Protein AF-L5NWJ9-F1 (afdb_monomer)

Sequence (120 aa):
MADSTSGVAEAKSDTLREQHLQLLLEIEPAKRCSCPLAGPDSAVEDVHTQLDGDVCHAEVTVGDGDASKVVHATTSVSDDCLCRAFAEFECVPRIRRADGECIVVETYLSDRAVITDLVE

Solvent-accessible surface area (backbone atoms only — not comparable to full-atom values): 7392 Å² total; per-residue (Å²): 142,81,83,84,81,75,80,77,76,75,76,79,74,78,76,78,72,89,77,82,46,75,47,81,43,79,40,69,60,61,98,80,49,86,52,69,59,45,58,40,98,50,52,34,59,34,36,51,70,46,76,59,88,59,34,36,40,33,46,35,32,26,57,60,88,95,46,76,46,80,44,81,48,75,47,73,59,54,95,80,31,64,69,56,61,36,46,77,70,79,24,66,64,37,36,55,30,25,66,42,66,40,34,34,35,37,36,56,47,97,52,77,75,54,54,61,71,74,74,109

Foldseek 3Di:
DDDDDDDDPPPPPPPPDDDWDKDKDKDFQDPPDPDCLLAPPAKWQWKDWDDDPQKIWIFTWGDDDPDIDTDIDMDGHDPSDLQVLQVVQVKGWIFRIGHNGITITMIIHPDPVVVVVSVD

Structure (mmCIF, N/CA/C/O backbone):
data_AF-L5NWJ9-F1
#
_entry.id   AF-L5NWJ9-F1
#
loop_
_atom_site.group_PDB
_atom_site.id
_atom_site.type_symbol
_atom_site.label_atom_id
_atom_site.label_alt_id
_atom_site.label_comp_id
_atom_site.label_asym_id
_atom_site.label_entity_id
_atom_site.label_seq_id
_atom_site.pdbx_PDB_ins_code
_atom_site.Cartn_x
_atom_site.Cartn_y
_atom_site.Cartn_z
_atom_site.occupancy
_atom_site.B_iso_or_equiv
_atom_site.auth_seq_id
_atom_site.auth_comp_id
_atom_site.auth_asym_id
_atom_site.auth_atom_id
_atom_site.pdbx_PDB_model_num
ATOM 1 N N . MET A 1 1 ? -29.466 40.075 57.801 1.00 40.91 1 MET A N 1
ATOM 2 C CA . MET A 1 1 ? -29.572 40.067 56.329 1.00 40.91 1 MET A CA 1
ATOM 3 C C . MET A 1 1 ? -28.200 39.672 55.812 1.00 40.91 1 MET A C 1
ATOM 5 O O . MET A 1 1 ? -27.344 40.530 55.659 1.00 40.91 1 MET A O 1
ATOM 9 N N . ALA A 1 2 ? -27.942 38.372 55.730 1.00 43.12 2 ALA A N 1
ATOM 10 C CA . ALA A 1 2 ? -26.717 37.823 55.166 1.00 43.12 2 ALA A CA 1
ATOM 11 C C . ALA A 1 2 ? -27.168 37.054 53.932 1.00 43.12 2 ALA A C 1
ATOM 13 O O . ALA A 1 2 ? -27.905 36.085 54.086 1.00 43.12 2 ALA A O 1
ATOM 14 N N . ASP A 1 3 ? -26.805 37.536 52.748 1.00 39.16 3 ASP A N 1
ATOM 15 C CA . ASP A 1 3 ? -27.045 36.804 51.510 1.00 39.16 3 ASP A CA 1
ATOM 16 C C . ASP A 1 3 ? -25.701 36.299 50.999 1.00 39.16 3 ASP A C 1
ATOM 18 O O . ASP A 1 3 ? -24.864 37.036 50.472 1.00 39.16 3 ASP A O 1
ATOM 22 N N . SER A 1 4 ? -25.474 35.023 51.288 1.00 49.31 4 SER A N 1
ATOM 23 C CA . SER A 1 4 ? -24.373 34.222 50.788 1.00 49.31 4 SER A CA 1
ATOM 24 C C . SER A 1 4 ? -24.635 33.916 49.319 1.00 49.31 4 SER A C 1
ATOM 26 O O . SER A 1 4 ? -25.445 33.050 48.999 1.00 49.31 4 SER A O 1
ATOM 28 N N . THR A 1 5 ? -23.930 34.588 48.411 1.00 49.34 5 THR A N 1
ATOM 29 C CA . THR A 1 5 ? -23.886 34.153 47.014 1.00 49.34 5 THR A CA 1
ATOM 30 C C . THR A 1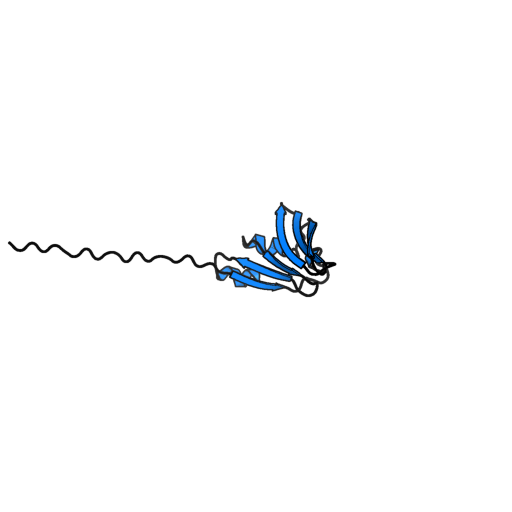 5 ? -22.786 33.110 46.862 1.00 49.34 5 THR A C 1
ATOM 32 O O . THR A 1 5 ? -21.587 33.371 46.937 1.00 49.34 5 THR A O 1
ATOM 35 N N . SER A 1 6 ? -23.275 31.878 46.769 1.00 46.59 6 SER A N 1
ATOM 36 C CA . SER A 1 6 ? -22.569 30.640 46.486 1.00 46.59 6 SER A CA 1
ATOM 37 C C . SER A 1 6 ? -21.654 30.788 45.268 1.00 46.59 6 SER A C 1
ATOM 39 O O . SER A 1 6 ? -22.088 31.217 44.198 1.00 46.59 6 SER A O 1
ATOM 41 N N . GLY A 1 7 ? -20.383 30.423 45.444 1.00 44.34 7 GLY A N 1
ATOM 42 C CA . GLY A 1 7 ? -19.454 30.231 44.342 1.00 44.34 7 GLY A CA 1
ATOM 43 C C . GLY A 1 7 ? -19.941 29.086 43.464 1.00 44.34 7 GLY A C 1
ATOM 44 O O . GLY A 1 7 ? -19.993 27.937 43.901 1.00 44.34 7 GLY A O 1
ATOM 45 N N . VAL A 1 8 ? -20.289 29.405 42.222 1.00 48.66 8 VAL A N 1
ATOM 46 C CA . VAL A 1 8 ? -20.461 28.397 41.182 1.00 48.66 8 VAL A CA 1
ATOM 47 C C . VAL A 1 8 ? -19.056 27.915 40.845 1.00 48.66 8 VAL A C 1
ATOM 49 O O . VAL A 1 8 ? -18.271 28.646 40.246 1.00 48.66 8 VAL A O 1
ATOM 52 N N . ALA A 1 9 ? -18.702 26.717 41.307 1.00 52.56 9 ALA A N 1
ATOM 53 C CA . ALA A 1 9 ? -17.504 26.045 40.840 1.00 52.56 9 ALA A CA 1
ATOM 54 C C . ALA A 1 9 ? -17.669 25.834 39.333 1.00 52.56 9 ALA A C 1
ATOM 56 O O . ALA A 1 9 ? -18.521 25.052 38.908 1.00 52.56 9 ALA A O 1
ATOM 57 N N . GLU A 1 10 ? -16.895 26.573 38.536 1.00 50.91 10 GLU A N 1
ATOM 58 C CA . GLU A 1 10 ? -16.728 26.294 37.117 1.00 50.91 10 GLU A CA 1
ATOM 59 C C . GLU A 1 10 ? -16.359 24.818 36.992 1.00 50.91 10 GLU A C 1
ATOM 61 O O . GLU A 1 10 ? -15.306 24.373 37.461 1.00 50.91 10 GLU A O 1
ATOM 66 N N . ALA A 1 11 ? -17.272 24.036 36.417 1.00 55.47 11 ALA A N 1
ATOM 67 C CA . ALA A 1 11 ? -16.967 22.687 36.000 1.00 55.47 11 ALA A CA 1
ATOM 68 C C . ALA A 1 11 ? -15.760 22.803 35.068 1.00 55.47 11 ALA A C 1
ATOM 70 O O . ALA A 1 11 ? -15.857 23.406 33.998 1.00 55.47 11 ALA A O 1
ATOM 71 N N . LYS A 1 12 ? -14.607 22.291 35.513 1.00 51.50 12 LYS A N 1
ATOM 72 C CA . LYS A 1 12 ? -13.432 22.124 34.663 1.00 51.50 12 LYS A CA 1
ATOM 73 C C . LYS A 1 12 ? -13.897 21.323 33.458 1.00 51.50 12 LYS A C 1
ATOM 75 O O . LYS A 1 12 ? -14.126 20.123 33.573 1.00 51.50 12 LYS A O 1
ATOM 80 N N . SER A 1 13 ? -14.090 22.015 32.342 1.00 59.12 13 SER A N 1
ATOM 81 C CA . SER A 1 13 ? -14.304 21.387 31.053 1.00 59.12 13 SER A CA 1
ATOM 82 C C . SER A 1 13 ? -13.038 20.590 30.784 1.00 59.12 13 SER A C 1
ATOM 84 O O . SER A 1 13 ? -11.975 21.166 30.533 1.00 59.12 13 SER A O 1
ATOM 86 N N . ASP A 1 14 ? -13.125 19.279 30.991 1.00 60.78 14 ASP A N 1
ATOM 87 C CA . ASP A 1 14 ? -12.074 18.352 30.624 1.00 60.78 14 ASP A CA 1
ATOM 88 C C . ASP A 1 14 ? -11.974 18.445 29.105 1.00 60.78 14 ASP A C 1
ATOM 90 O O . ASP A 1 14 ? -12.835 17.972 28.361 1.00 60.78 14 ASP A O 1
ATOM 94 N N . THR A 1 15 ? -10.997 19.216 28.640 1.00 63.03 15 THR A N 1
ATOM 95 C CA . THR A 1 15 ? -10.729 19.364 27.217 1.00 63.03 15 THR A CA 1
ATOM 96 C C . THR A 1 15 ? -10.112 18.049 26.787 1.00 63.03 15 THR A C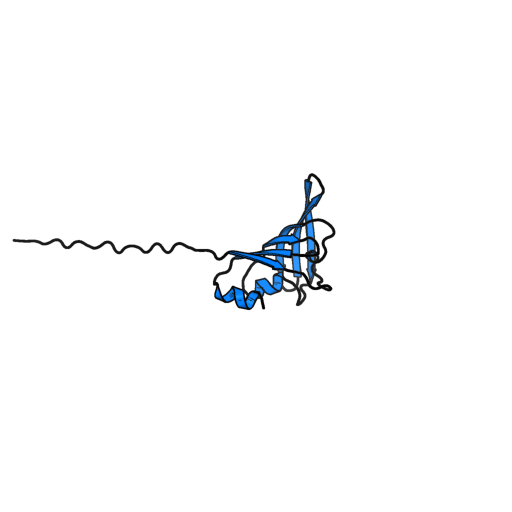 1
ATOM 98 O O . THR A 1 15 ? -8.898 17.876 26.868 1.00 63.03 15 THR A O 1
ATOM 101 N N . LEU A 1 16 ? -10.964 17.098 26.390 1.00 69.62 16 LEU A N 1
ATOM 102 C CA . LEU A 1 16 ? -10.545 15.874 25.722 1.00 69.62 16 LEU A CA 1
ATOM 103 C C . LEU A 1 16 ? -9.650 16.291 24.554 1.00 69.62 16 LEU A C 1
ATOM 105 O O . LEU A 1 16 ? -10.117 16.820 23.547 1.00 69.62 16 LEU A O 1
ATOM 109 N N . ARG A 1 17 ? -8.337 16.137 24.733 1.00 73.56 17 ARG A N 1
ATOM 110 C CA . ARG A 1 17 ? -7.381 16.312 23.648 1.00 73.56 17 ARG A CA 1
ATOM 111 C C . ARG A 1 17 ? -7.568 15.124 22.730 1.00 73.56 17 ARG A C 1
ATOM 113 O O . ARG A 1 17 ? -7.364 13.992 23.163 1.00 73.56 17 ARG A O 1
ATOM 120 N N . GLU A 1 18 ? -7.953 15.393 21.493 1.00 76.50 18 GLU A N 1
ATOM 121 C CA . GLU A 1 18 ? -7.944 14.388 20.441 1.00 76.50 18 GLU A CA 1
ATOM 122 C C . GLU A 1 18 ? -6.508 13.864 20.290 1.00 76.50 18 GLU A C 1
ATOM 124 O O . GLU A 1 18 ? -5.557 14.638 20.148 1.00 76.50 18 GLU A O 1
ATOM 129 N N . GLN A 1 19 ? -6.340 12.553 20.441 1.00 81.12 19 GLN A N 1
ATOM 130 C CA . GLN A 1 19 ? -5.060 11.865 20.307 1.00 81.12 19 GLN A CA 1
ATOM 131 C C . GLN A 1 19 ? -5.195 10.886 19.147 1.00 81.12 19 GLN A C 1
ATOM 133 O O . GLN A 1 19 ? -6.097 10.053 19.153 1.00 81.12 19 GLN A O 1
ATOM 138 N N . HIS A 1 20 ? -4.301 10.983 18.166 1.00 87.62 20 HIS A N 1
ATOM 139 C CA . HIS A 1 20 ? -4.250 10.046 17.048 1.00 87.62 20 HIS A CA 1
ATOM 140 C C . HIS A 1 20 ? -3.182 8.988 17.317 1.00 87.62 20 HIS A C 1
ATOM 142 O O . HIS A 1 20 ? -2.055 9.320 17.692 1.00 87.62 20 HIS A O 1
ATOM 148 N N . LEU A 1 21 ? -3.526 7.719 17.104 1.00 92.00 21 LEU A N 1
ATOM 149 C CA . LEU A 1 21 ? -2.566 6.623 17.147 1.00 92.00 21 LEU A CA 1
ATOM 150 C C . LEU A 1 21 ? -1.966 6.453 15.756 1.00 92.00 21 LEU A C 1
ATOM 152 O O . LEU A 1 21 ? -2.659 6.053 14.827 1.00 92.00 21 LEU A O 1
ATOM 156 N N . GLN A 1 22 ? -0.685 6.780 15.621 1.00 93.88 22 GLN A N 1
ATOM 157 C CA . GLN A 1 22 ? 0.075 6.569 14.395 1.00 93.88 22 GLN A CA 1
ATOM 158 C C . GLN A 1 22 ? 0.906 5.296 14.537 1.00 93.88 22 GLN A C 1
ATOM 160 O O . GLN A 1 22 ? 1.610 5.117 15.533 1.00 93.88 22 GLN A O 1
ATOM 165 N N . LEU A 1 23 ? 0.830 4.431 13.532 1.00 94.25 23 LEU A N 1
ATOM 166 C CA . LEU A 1 23 ? 1.610 3.208 13.445 1.00 94.25 23 LEU A CA 1
ATOM 167 C C . LEU A 1 23 ? 2.519 3.276 12.215 1.00 94.25 23 LEU A C 1
ATOM 169 O O . LEU A 1 23 ? 2.070 3.643 11.130 1.00 94.25 23 LEU A O 1
ATOM 173 N N . LEU A 1 24 ? 3.788 2.916 12.402 1.00 95.56 24 LEU A N 1
ATOM 174 C CA . LEU A 1 24 ? 4.773 2.755 11.338 1.00 95.56 24 LEU A CA 1
ATOM 175 C C . LEU A 1 24 ? 5.251 1.301 11.350 1.00 95.56 24 LEU A C 1
ATOM 177 O O . LEU A 1 24 ? 5.731 0.825 12.379 1.00 95.56 24 LEU A O 1
ATOM 181 N N . LEU A 1 25 ? 5.092 0.612 10.225 1.00 94.44 25 LEU A N 1
ATOM 182 C CA . LEU A 1 25 ? 5.410 -0.802 10.048 1.00 94.44 25 LEU A CA 1
ATOM 183 C C . LEU A 1 25 ? 6.431 -0.964 8.929 1.00 94.44 25 LEU A C 1
ATOM 185 O O . LEU A 1 25 ? 6.305 -0.342 7.875 1.00 94.44 25 LEU A O 1
ATOM 189 N N . GLU A 1 26 ? 7.400 -1.844 9.144 1.00 95.19 26 GLU A N 1
ATOM 190 C CA . GLU A 1 26 ? 8.251 -2.376 8.084 1.00 95.19 26 GLU A CA 1
ATOM 191 C C . GLU A 1 26 ? 7.772 -3.793 7.786 1.00 95.19 26 GLU A C 1
ATOM 193 O O . GLU A 1 26 ? 7.746 -4.644 8.675 1.00 95.19 26 GLU A O 1
ATOM 198 N N . ILE A 1 27 ? 7.328 -4.020 6.554 1.00 92.62 27 ILE A N 1
ATOM 199 C CA . ILE A 1 27 ? 6.704 -5.274 6.141 1.00 92.62 27 ILE A CA 1
ATOM 200 C C . ILE A 1 27 ? 7.552 -5.901 5.045 1.00 92.62 27 ILE A C 1
ATOM 202 O O . ILE A 1 27 ? 7.793 -5.280 4.010 1.00 92.62 27 ILE A O 1
ATOM 206 N N . GLU A 1 28 ? 7.972 -7.144 5.252 1.00 92.06 28 GLU A N 1
ATOM 207 C CA . GLU A 1 28 ? 8.598 -7.953 4.210 1.00 92.06 28 GLU A CA 1
ATOM 208 C C . GLU A 1 28 ? 7.496 -8.576 3.336 1.00 92.06 28 GLU A C 1
ATOM 210 O O . GLU A 1 28 ? 6.705 -9.390 3.827 1.00 92.06 28 GLU A O 1
ATOM 215 N N . PRO A 1 29 ? 7.386 -8.209 2.048 1.00 87.06 29 PRO A N 1
ATOM 216 C CA . PRO A 1 29 ? 6.373 -8.788 1.183 1.00 87.06 29 PRO A CA 1
ATOM 217 C C . PRO A 1 29 ? 6.661 -10.272 0.929 1.00 87.06 29 PRO A C 1
ATOM 219 O O . PRO A 1 29 ? 7.806 -10.703 0.764 1.00 87.06 29 PRO A O 1
ATOM 222 N N . ALA A 1 30 ? 5.603 -11.079 0.831 1.00 84.31 30 ALA A N 1
ATOM 223 C CA . ALA A 1 30 ? 5.745 -12.481 0.463 1.00 84.31 30 ALA A CA 1
ATOM 224 C C . ALA A 1 30 ? 6.449 -12.620 -0.901 1.00 84.31 30 ALA A C 1
ATOM 226 O O . ALA A 1 30 ? 6.151 -11.895 -1.850 1.00 84.31 30 ALA A O 1
ATOM 227 N N . LYS A 1 31 ? 7.323 -13.628 -1.047 1.00 79.12 31 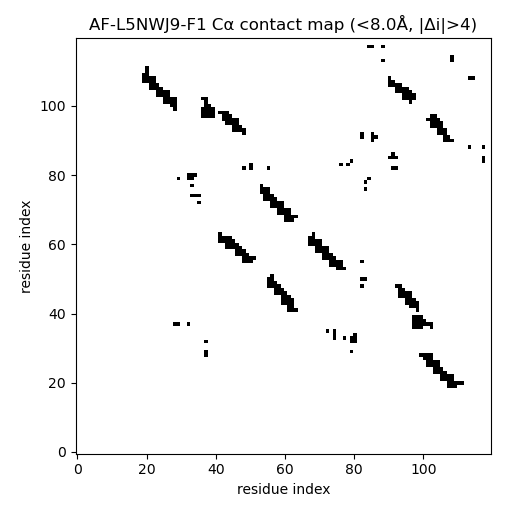LYS A N 1
ATOM 228 C CA . LYS A 1 31 ? 8.127 -13.857 -2.272 1.00 79.12 31 LYS A CA 1
ATOM 229 C C . LYS A 1 31 ? 7.315 -13.986 -3.569 1.00 79.12 31 LYS A C 1
ATOM 231 O O . LYS A 1 31 ? 7.886 -13.915 -4.651 1.00 79.12 31 LYS A O 1
ATOM 236 N N . ARG A 1 32 ? 6.014 -14.276 -3.472 1.00 80.12 32 ARG A N 1
ATOM 237 C CA . ARG A 1 32 ? 5.087 -14.405 -4.608 1.00 80.12 32 ARG A CA 1
ATOM 238 C C . ARG A 1 32 ? 3.916 -13.422 -4.515 1.00 80.12 32 ARG A C 1
ATOM 240 O O . ARG A 1 32 ? 2.834 -13.727 -5.002 1.00 80.12 32 ARG A O 1
ATOM 247 N N . CYS A 1 33 ? 4.125 -12.264 -3.895 1.00 83.38 33 CYS A N 1
ATOM 248 C CA . CYS A 1 33 ? 3.134 -11.198 -3.876 1.00 83.38 33 CYS A CA 1
ATOM 249 C C . CYS A 1 33 ? 2.972 -10.601 -5.285 1.00 83.38 33 CYS A C 1
ATOM 251 O O . CYS A 1 33 ? 3.954 -10.303 -5.962 1.00 83.38 33 CYS A O 1
ATOM 253 N N . SER A 1 34 ? 1.729 -10.410 -5.727 1.00 87.00 34 SER A N 1
ATOM 254 C CA . SER A 1 34 ? 1.394 -9.766 -7.006 1.00 87.00 34 SER A CA 1
ATOM 255 C C . SER A 1 34 ? 1.349 -8.236 -6.925 1.00 87.00 34 SER A C 1
ATOM 257 O O . SER A 1 34 ? 1.036 -7.573 -7.916 1.00 87.00 34 SER A O 1
ATOM 259 N N . CYS A 1 35 ? 1.624 -7.659 -5.752 1.00 89.69 35 CYS A N 1
ATOM 260 C CA . CYS A 1 35 ? 1.682 -6.215 -5.569 1.00 89.69 35 CYS A CA 1
ATOM 261 C C . CYS A 1 35 ? 2.906 -5.639 -6.306 1.00 89.69 35 CYS A C 1
ATOM 263 O O . CYS A 1 35 ? 4.025 -6.068 -6.022 1.00 89.69 35 CYS A O 1
ATOM 265 N N . PRO A 1 36 ? 2.746 -4.623 -7.176 1.00 89.25 36 PRO A N 1
ATOM 266 C CA . PRO A 1 36 ? 3.871 -3.969 -7.856 1.00 89.25 36 PRO A CA 1
ATOM 267 C C . PRO A 1 36 ? 4.925 -3.376 -6.907 1.00 89.25 36 PRO A C 1
ATOM 269 O O . PRO A 1 36 ? 6.076 -3.201 -7.288 1.00 89.25 36 PRO A O 1
ATOM 272 N N . LEU A 1 37 ? 4.544 -3.087 -5.660 1.00 90.00 37 LEU A N 1
ATOM 273 C CA . LEU A 1 37 ? 5.441 -2.547 -4.635 1.00 90.00 37 LEU A CA 1
ATOM 274 C C . LEU A 1 37 ? 6.278 -3.625 -3.936 1.00 90.00 37 LEU A C 1
ATOM 276 O O . LEU A 1 37 ? 7.202 -3.286 -3.207 1.00 90.00 37 LEU A O 1
ATOM 280 N N . ALA A 1 38 ? 5.987 -4.912 -4.151 1.00 89.56 38 ALA A N 1
ATOM 281 C CA . ALA A 1 38 ? 6.784 -6.009 -3.602 1.00 89.56 38 ALA A CA 1
ATOM 282 C C . ALA A 1 38 ? 8.131 -6.195 -4.322 1.00 89.56 38 ALA A C 1
ATOM 284 O O . ALA A 1 38 ? 9.005 -6.889 -3.818 1.00 89.56 38 ALA A O 1
ATOM 285 N N . GLY A 1 39 ? 8.302 -5.591 -5.497 1.00 87.44 39 GLY A N 1
ATOM 286 C CA . GLY A 1 39 ? 9.540 -5.631 -6.268 1.00 87.44 39 GLY A CA 1
ATOM 287 C C . GLY A 1 39 ? 9.562 -4.504 -7.294 1.00 87.44 39 GLY A C 1
ATOM 288 O O . GLY A 1 39 ? 9.423 -4.784 -8.483 1.00 87.44 39 GLY A O 1
ATOM 289 N N . PRO A 1 40 ? 9.651 -3.238 -6.852 1.00 86.81 40 PRO A N 1
ATOM 290 C CA . PRO A 1 40 ? 9.582 -2.104 -7.754 1.00 86.81 40 PRO A CA 1
ATOM 291 C C . PRO A 1 40 ? 10.870 -1.985 -8.584 1.00 86.81 40 PRO A C 1
ATOM 293 O O . PRO A 1 40 ? 11.972 -2.196 -8.082 1.00 86.81 40 PRO A O 1
ATOM 296 N N . ASP A 1 41 ? 10.741 -1.575 -9.847 1.00 84.56 41 ASP A N 1
ATOM 297 C CA . ASP A 1 41 ? 11.887 -1.367 -10.753 1.00 84.56 41 ASP A CA 1
ATOM 298 C C . ASP A 1 41 ? 12.763 -0.159 -10.361 1.00 84.56 41 ASP A C 1
ATOM 300 O O . ASP A 1 41 ? 13.839 0.066 -10.916 1.00 84.56 41 ASP A O 1
ATOM 304 N N . SER A 1 42 ? 12.280 0.695 -9.461 1.00 85.94 42 SER A N 1
ATOM 305 C CA . SER A 1 42 ? 12.944 1.922 -9.012 1.00 85.94 42 SER A CA 1
ATOM 306 C C . SER A 1 42 ? 12.594 2.195 -7.554 1.00 85.94 42 SER A C 1
ATOM 308 O O . SER A 1 42 ? 11.565 1.729 -7.066 1.00 85.94 42 SER A O 1
ATOM 310 N N . ALA A 1 43 ? 13.434 2.965 -6.860 1.00 86.62 43 ALA A N 1
ATOM 311 C CA . ALA A 1 43 ? 13.180 3.326 -5.471 1.00 86.62 43 ALA A CA 1
ATOM 312 C C . ALA A 1 43 ? 11.876 4.132 -5.355 1.00 86.62 43 ALA A C 1
ATOM 314 O O . ALA A 1 43 ? 11.726 5.180 -5.989 1.00 86.62 43 ALA A O 1
ATOM 315 N N . VAL A 1 44 ? 10.942 3.626 -4.550 1.00 92.50 44 VAL A N 1
ATOM 316 C CA . VAL A 1 44 ? 9.656 4.274 -4.279 1.00 92.50 44 VAL A CA 1
ATOM 317 C C . VAL A 1 44 ? 9.816 5.252 -3.118 1.00 92.50 44 VAL A C 1
ATOM 319 O O . VAL A 1 44 ? 10.312 4.872 -2.058 1.00 92.50 44 VAL A O 1
ATOM 322 N N . GLU A 1 45 ? 9.376 6.493 -3.320 1.00 91.88 45 GLU A N 1
ATOM 323 C CA . GLU A 1 45 ? 9.477 7.595 -2.351 1.00 91.88 45 GLU A CA 1
ATOM 324 C C . GLU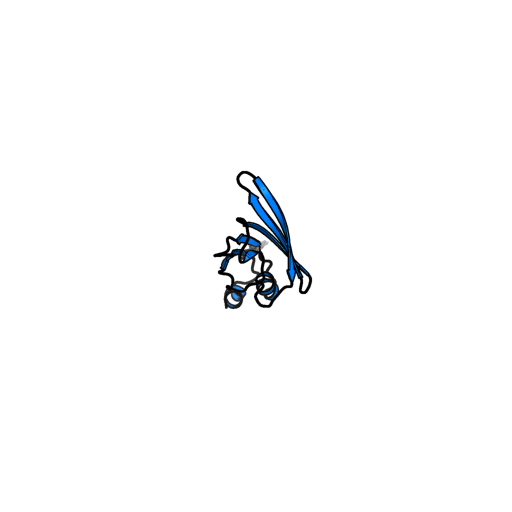 A 1 45 ? 8.151 7.891 -1.641 1.00 91.88 45 GLU A C 1
ATOM 326 O O . GLU A 1 45 ? 8.152 8.353 -0.504 1.00 91.88 45 GLU A O 1
ATOM 331 N N . ASP A 1 46 ? 7.022 7.659 -2.311 1.00 91.25 46 ASP A N 1
ATOM 332 C CA . ASP A 1 46 ? 5.681 7.815 -1.741 1.00 91.25 46 ASP A CA 1
ATOM 333 C C . ASP A 1 46 ? 4.671 7.064 -2.612 1.00 91.25 46 ASP A C 1
ATOM 335 O O . ASP A 1 46 ? 4.833 6.987 -3.835 1.00 91.25 46 ASP A O 1
ATOM 339 N N . VAL A 1 47 ? 3.619 6.519 -2.004 1.00 93.94 47 VAL A N 1
ATOM 340 C CA . VAL A 1 47 ? 2.515 5.900 -2.746 1.00 93.94 47 VAL A CA 1
ATOM 341 C C . VAL A 1 47 ? 1.176 6.301 -2.165 1.00 93.94 47 VAL A C 1
ATOM 343 O O . VAL A 1 47 ? 0.914 6.133 -0.970 1.00 93.94 47 VAL A O 1
ATOM 346 N N . HIS A 1 48 ? 0.284 6.720 -3.056 1.00 91.25 48 HIS A N 1
ATOM 347 C CA . HIS A 1 48 ? -1.133 6.824 -2.767 1.00 91.25 48 HIS A CA 1
ATOM 348 C C . HIS A 1 48 ? -1.873 5.637 -3.377 1.00 91.25 48 HIS A C 1
ATOM 350 O O . HIS A 1 48 ? -1.690 5.331 -4.553 1.00 91.25 48 HIS A O 1
ATOM 356 N N . THR A 1 49 ? -2.700 4.958 -2.582 1.00 91.44 49 THR A N 1
ATOM 357 C CA . THR A 1 49 ? -3.461 3.788 -3.034 1.00 91.44 49 THR A CA 1
ATOM 358 C C . THR A 1 49 ? -4.956 4.018 -2.878 1.00 91.44 49 THR A C 1
ATOM 360 O O . THR A 1 49 ? -5.406 4.696 -1.954 1.00 91.44 49 THR A O 1
ATOM 363 N N . GLN A 1 50 ? -5.723 3.458 -3.806 1.00 91.81 50 GLN A N 1
ATOM 364 C CA . GLN A 1 50 ? -7.177 3.462 -3.809 1.00 91.81 50 GLN A CA 1
ATOM 365 C C . GLN A 1 50 ? -7.654 2.050 -4.129 1.00 91.81 50 GLN A C 1
ATOM 367 O O . GLN A 1 50 ? -7.252 1.462 -5.134 1.00 91.81 50 GLN A O 1
ATOM 372 N N . LEU A 1 51 ? -8.504 1.508 -3.262 1.00 91.44 51 LEU A N 1
ATOM 373 C CA . LEU A 1 51 ? -9.153 0.222 -3.476 1.00 91.44 51 LEU A CA 1
ATO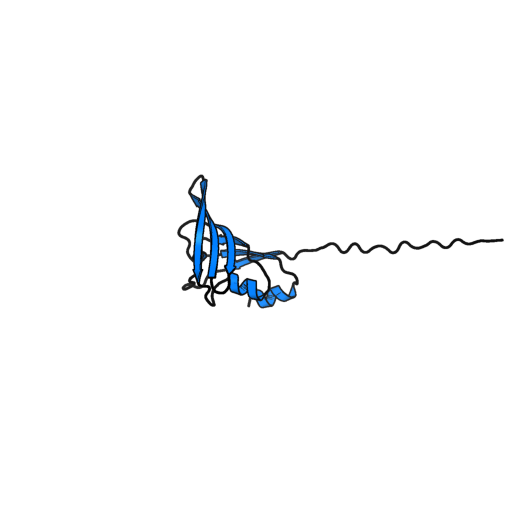M 374 C C . LEU A 1 51 ? -10.574 0.445 -3.991 1.00 91.44 51 LEU A C 1
ATOM 376 O O . LEU A 1 51 ? -11.372 1.105 -3.328 1.00 91.44 51 LEU A O 1
ATOM 380 N N . ASP A 1 52 ? -10.877 -0.127 -5.152 1.00 92.56 52 ASP A N 1
ATOM 381 C CA . ASP A 1 52 ? -12.213 -0.179 -5.744 1.00 92.56 52 ASP A CA 1
ATOM 382 C C . ASP A 1 52 ? -12.596 -1.647 -5.976 1.00 92.56 52 ASP A C 1
ATOM 384 O O . ASP A 1 52 ? -12.183 -2.285 -6.948 1.00 92.56 52 ASP A O 1
ATOM 388 N N . GLY A 1 53 ? -13.326 -2.219 -5.014 1.00 90.31 53 GLY A N 1
ATOM 389 C CA . GLY A 1 53 ? -13.636 -3.648 -4.986 1.00 90.31 53 GLY A CA 1
ATOM 390 C C . GLY A 1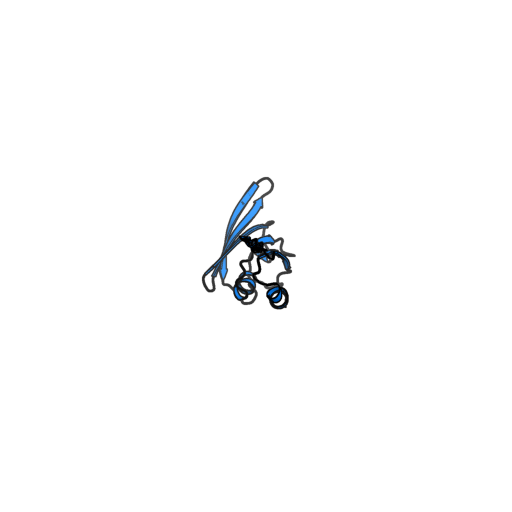 53 ? -12.365 -4.502 -4.988 1.00 90.31 53 GLY A C 1
ATOM 391 O O . GLY A 1 53 ? -11.538 -4.403 -4.084 1.00 90.31 53 GLY A O 1
ATOM 392 N N . ASP A 1 54 ? -12.205 -5.321 -6.025 1.00 92.62 54 ASP A N 1
ATOM 393 C CA . ASP A 1 54 ? -11.044 -6.200 -6.205 1.00 92.62 54 ASP A CA 1
ATOM 394 C C . ASP A 1 54 ? -9.936 -5.562 -7.063 1.00 92.62 54 ASP A C 1
ATOM 396 O O . ASP A 1 54 ? -9.068 -6.262 -7.590 1.00 92.62 54 ASP A O 1
ATOM 400 N N . VAL A 1 55 ? -9.947 -4.238 -7.239 1.00 94.31 55 VAL A N 1
ATOM 401 C CA . VAL A 1 55 ? -8.926 -3.502 -7.993 1.00 94.31 55 VAL A CA 1
ATOM 402 C C . VAL A 1 55 ? -8.205 -2.514 -7.083 1.00 94.31 55 VAL A C 1
ATOM 404 O O . VAL A 1 55 ? -8.820 -1.713 -6.386 1.00 94.31 55 VAL A O 1
ATOM 407 N N . CYS A 1 56 ? -6.874 -2.565 -7.106 1.00 94.38 56 CYS A N 1
ATOM 408 C CA . CYS A 1 56 ? -6.006 -1.599 -6.450 1.00 94.38 56 CYS A CA 1
ATOM 409 C C . CYS A 1 56 ? -5.403 -0.664 -7.498 1.00 94.38 56 CYS A C 1
ATOM 411 O O . CYS A 1 56 ? -4.685 -1.104 -8.404 1.00 94.38 56 CYS A O 1
ATOM 413 N N . HIS A 1 57 ? -5.687 0.625 -7.355 1.00 94.75 57 HIS A N 1
ATOM 414 C CA . HIS A 1 57 ? -5.060 1.706 -8.099 1.00 94.75 57 HIS A CA 1
ATOM 415 C C . HIS A 1 57 ? -3.992 2.353 -7.225 1.00 94.75 57 HIS A C 1
ATOM 417 O O . HIS A 1 57 ? -4.244 2.669 -6.064 1.00 94.75 57 HIS A O 1
ATOM 423 N N . ALA A 1 58 ? -2.802 2.556 -7.778 1.00 93.44 58 ALA A N 1
ATOM 424 C CA . ALA A 1 58 ? -1.698 3.175 -7.067 1.00 93.44 58 ALA A CA 1
ATOM 425 C C . ALA A 1 58 ? -1.056 4.278 -7.909 1.00 93.44 58 ALA A C 1
ATOM 427 O O . ALA A 1 58 ? -0.701 4.065 -9.069 1.00 93.44 58 ALA A O 1
ATOM 428 N N . GLU A 1 59 ? -0.869 5.438 -7.293 1.00 94.69 59 GLU A N 1
ATOM 429 C CA . GLU A 1 59 ? 0.001 6.503 -7.777 1.00 94.69 59 GLU A CA 1
ATOM 430 C C . GLU A 1 59 ? 1.321 6.396 -7.018 1.00 94.69 59 GLU A C 1
ATOM 432 O O . GLU A 1 59 ? 1.375 6.609 -5.807 1.00 94.69 59 GLU A O 1
ATOM 437 N N . VAL A 1 60 ? 2.376 6.005 -7.726 1.00 94.44 60 VAL A N 1
ATOM 438 C CA . VAL A 1 60 ? 3.692 5.705 -7.165 1.00 94.44 60 VAL A CA 1
ATOM 439 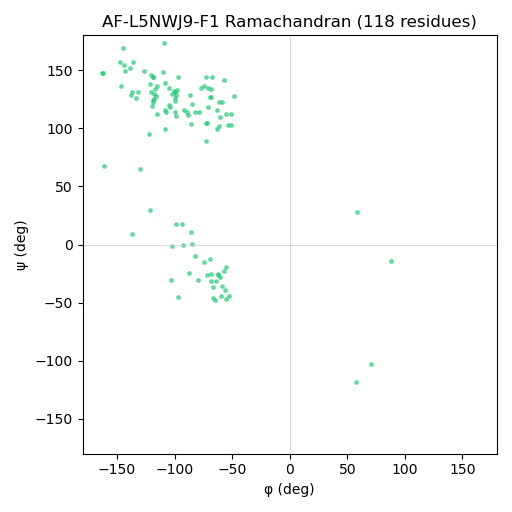C C . VAL A 1 60 ? 4.648 6.819 -7.557 1.00 94.44 60 VAL A C 1
ATOM 441 O O . VAL A 1 60 ? 4.951 6.998 -8.737 1.00 94.44 60 VAL A O 1
ATOM 444 N N . THR A 1 61 ? 5.154 7.550 -6.574 1.00 93.88 61 THR A N 1
ATOM 445 C CA . THR A 1 61 ? 6.264 8.479 -6.777 1.00 93.88 61 THR A CA 1
ATOM 446 C C . THR A 1 61 ? 7.566 7.702 -6.663 1.00 93.88 61 THR A C 1
ATOM 448 O O . THR A 1 61 ? 7.834 7.076 -5.637 1.00 93.88 61 THR A O 1
ATOM 451 N N . VAL A 1 62 ? 8.370 7.719 -7.722 1.00 92.50 62 VAL A N 1
ATOM 452 C CA . VAL A 1 62 ? 9.687 7.076 -7.754 1.00 92.50 62 VAL A CA 1
ATOM 453 C C . VAL A 1 62 ? 10.774 8.110 -8.007 1.00 92.50 62 VAL A C 1
ATOM 455 O O . VAL A 1 62 ? 10.580 9.049 -8.789 1.00 92.50 62 VAL A O 1
ATOM 458 N N . GLY A 1 63 ? 11.926 7.908 -7.374 1.00 87.75 63 GLY A N 1
ATOM 459 C CA . GLY A 1 63 ? 13.119 8.706 -7.631 1.00 87.75 63 GLY A CA 1
ATOM 460 C C . GLY A 1 63 ? 13.759 8.330 -8.972 1.00 87.75 63 GLY A C 1
ATOM 461 O O . GLY A 1 63 ? 13.889 7.151 -9.304 1.00 87.75 63 GLY A O 1
ATOM 462 N N . ASP A 1 64 ? 14.173 9.332 -9.744 1.00 81.38 64 ASP A N 1
ATOM 463 C CA . ASP A 1 64 ? 14.874 9.204 -11.027 1.00 81.38 64 ASP A CA 1
ATOM 464 C C . ASP A 1 64 ? 16.126 10.100 -11.027 1.00 81.38 64 ASP A C 1
ATOM 466 O O . ASP A 1 64 ? 16.229 11.112 -11.726 1.00 81.38 64 ASP A O 1
ATOM 470 N N . GLY A 1 65 ? 17.071 9.769 -10.143 1.00 80.31 65 GLY A N 1
ATOM 471 C CA . GLY A 1 65 ? 18.288 10.555 -9.933 1.00 80.31 65 GLY A CA 1
ATOM 472 C C . GLY A 1 65 ? 18.000 11.893 -9.249 1.00 80.31 65 GLY A C 1
ATOM 473 O O . GLY A 1 65 ? 17.792 11.927 -8.041 1.00 80.31 65 GLY A O 1
ATOM 474 N N . ASP A 1 66 ? 18.000 12.985 -10.020 1.00 80.94 66 ASP A N 1
ATOM 475 C CA . ASP A 1 66 ? 17.821 14.359 -9.518 1.00 80.94 66 ASP A CA 1
ATOM 476 C C . ASP A 1 66 ? 16.354 14.842 -9.549 1.00 80.94 66 ASP A C 1
ATOM 478 O O . ASP A 1 66 ? 16.064 15.983 -9.183 1.00 80.94 66 ASP A O 1
ATOM 482 N N . ALA A 1 67 ? 15.420 14.007 -10.014 1.00 83.44 67 ALA A N 1
ATOM 483 C CA . ALA A 1 67 ? 14.002 14.344 -10.122 1.00 83.44 67 ALA A CA 1
ATOM 484 C C . ALA A 1 67 ? 13.106 13.178 -9.686 1.00 83.44 67 ALA A C 1
ATOM 486 O O . ALA A 1 67 ? 13.470 12.019 -9.852 1.00 83.44 67 ALA A O 1
ATOM 487 N N . SER A 1 68 ? 11.906 13.483 -9.190 1.00 90.19 68 SER A N 1
ATOM 488 C CA . SER A 1 68 ? 10.870 12.480 -8.911 1.00 90.19 68 SER A CA 1
ATOM 489 C C . SER A 1 68 ? 9.879 12.407 -10.076 1.00 90.19 68 SER A C 1
ATOM 491 O O . SER A 1 68 ? 9.542 13.426 -10.687 1.00 90.19 68 SER A O 1
ATOM 493 N N . LYS A 1 69 ? 9.377 11.207 -10.380 1.00 93.25 69 LYS A N 1
ATOM 494 C CA . LYS A 1 69 ? 8.308 10.987 -11.368 1.00 93.25 69 LYS A CA 1
ATOM 495 C C . LYS A 1 69 ? 7.162 10.185 -10.763 1.00 93.25 69 LYS A C 1
ATOM 497 O O . LYS A 1 69 ? 7.385 9.327 -9.916 1.00 93.25 69 LYS A O 1
ATOM 502 N N . VAL A 1 70 ? 5.947 10.439 -11.244 1.00 93.94 70 VAL A N 1
ATOM 503 C CA . VAL A 1 70 ? 4.746 9.699 -10.833 1.00 93.94 70 VAL A CA 1
ATOM 504 C C . VAL A 1 70 ? 4.416 8.638 -11.878 1.00 93.94 70 VAL A C 1
ATOM 506 O O . VAL A 1 70 ? 4.265 8.941 -13.064 1.00 93.94 70 VAL A O 1
ATOM 509 N N . VAL A 1 71 ? 4.293 7.393 -11.432 1.00 93.00 71 VAL A N 1
ATOM 510 C CA . VAL A 1 71 ? 3.895 6.233 -12.230 1.00 93.00 71 VAL A CA 1
ATOM 511 C C . VAL A 1 71 ? 2.561 5.722 -11.707 1.00 93.00 71 VAL A C 1
ATOM 513 O O . VAL A 1 71 ? 2.356 5.618 -10.503 1.00 93.00 71 VAL A O 1
ATOM 516 N N . HIS A 1 72 ? 1.653 5.385 -12.616 1.00 93.94 72 HIS A N 1
ATOM 517 C CA . HIS A 1 72 ? 0.359 4.819 -12.253 1.00 93.94 72 HIS A CA 1
ATOM 518 C C . HIS A 1 72 ? 0.415 3.304 -12.421 1.00 93.94 72 HIS A C 1
ATOM 520 O O . HIS A 1 72 ? 0.797 2.808 -13.482 1.00 93.94 72 HIS A O 1
ATOM 526 N N . ALA A 1 73 ? 0.017 2.578 -11.384 1.00 91.44 73 ALA A N 1
ATOM 527 C CA . ALA A 1 73 ? -0.127 1.134 -11.406 1.00 91.44 73 ALA A CA 1
ATOM 528 C C . ALA A 1 73 ? -1.582 0.758 -11.118 1.00 91.44 73 ALA A C 1
ATOM 530 O O . ALA A 1 73 ? -2.289 1.410 -10.352 1.00 91.44 73 ALA A O 1
ATOM 531 N N . THR A 1 74 ? -2.059 -0.298 -11.763 1.00 93.69 74 THR A N 1
ATOM 532 C CA . THR A 1 74 ? -3.380 -0.869 -11.499 1.00 93.69 74 THR A CA 1
ATOM 533 C C . THR A 1 74 ? -3.240 -2.378 -11.505 1.00 93.69 74 THR A C 1
ATOM 535 O O . THR A 1 74 ? -2.662 -2.939 -12.436 1.00 93.69 74 THR A O 1
ATOM 538 N N . THR A 1 75 ? -3.725 -3.028 -10.453 1.00 92.19 75 THR A N 1
ATOM 539 C CA . THR A 1 75 ? -3.606 -4.477 -10.278 1.00 92.19 75 THR A CA 1
ATOM 540 C C . THR A 1 75 ? -4.850 -5.049 -9.612 1.00 92.19 75 THR A C 1
ATOM 542 O O . THR A 1 75 ? -5.553 -4.347 -8.886 1.00 92.19 75 THR A O 1
ATOM 545 N N . SER A 1 76 ? -5.122 -6.330 -9.846 1.00 92.19 76 SER A N 1
ATOM 546 C CA . SER A 1 76 ? -6.144 -7.056 -9.097 1.00 92.19 76 SER A CA 1
ATOM 547 C C . SER A 1 76 ? -5.667 -7.304 -7.669 1.00 92.19 76 SER A C 1
ATOM 549 O O . SER A 1 76 ? -4.538 -7.758 -7.453 1.00 92.19 76 SER A O 1
ATOM 551 N N . VAL A 1 77 ? -6.542 -7.056 -6.706 1.00 91.44 77 VAL A N 1
ATOM 552 C CA . VAL A 1 77 ? -6.337 -7.386 -5.301 1.00 91.44 77 VAL A CA 1
ATOM 553 C C . VAL A 1 77 ? -6.358 -8.906 -5.145 1.00 91.44 77 VAL A C 1
ATOM 555 O O . VAL A 1 77 ? -7.293 -9.577 -5.576 1.00 91.44 77 VAL A O 1
ATOM 558 N N . SER A 1 78 ? -5.312 -9.446 -4.531 1.00 86.94 78 SER A N 1
ATOM 559 C CA . SER A 1 78 ? -5.240 -10.831 -4.066 1.00 86.94 78 SER A CA 1
ATOM 560 C C . SER A 1 78 ? -5.290 -10.875 -2.538 1.00 86.94 78 SER A C 1
ATOM 562 O O . SER A 1 78 ? -5.240 -9.831 -1.883 1.00 86.94 78 SER A O 1
ATOM 564 N N . ASP A 1 79 ? -5.364 -12.079 -1.973 1.00 84.31 79 ASP A N 1
ATOM 565 C CA . ASP A 1 79 ? -5.391 -12.283 -0.518 1.00 84.31 79 ASP A CA 1
ATOM 566 C C . ASP A 1 79 ? -4.123 -11.739 0.173 1.00 84.31 79 ASP A C 1
ATOM 568 O O . ASP A 1 79 ? -4.190 -11.266 1.300 1.00 84.31 79 ASP A O 1
ATOM 572 N N . ASP A 1 80 ? -2.989 -11.693 -0.536 1.00 85.44 80 ASP A N 1
ATOM 573 C CA . ASP A 1 80 ? -1.711 -11.167 -0.026 1.00 85.44 80 ASP A CA 1
ATOM 574 C C . ASP A 1 80 ? -1.567 -9.637 -0.197 1.00 85.44 80 ASP A C 1
ATOM 576 O O . ASP A 1 80 ? -0.469 -9.077 -0.090 1.00 85.44 80 ASP A O 1
ATOM 580 N N . CYS A 1 81 ? -2.642 -8.929 -0.557 1.00 89.56 81 CYS A N 1
ATOM 581 C CA . CYS A 1 81 ? -2.590 -7.490 -0.779 1.00 89.56 81 CYS A CA 1
ATOM 582 C C . CYS A 1 81 ? -2.604 -6.729 0.550 1.00 89.56 81 CYS A C 1
ATOM 584 O O . CYS A 1 81 ? -3.630 -6.659 1.222 1.00 89.56 81 CYS A O 1
ATOM 586 N N . LEU A 1 82 ? -1.500 -6.046 0.867 1.00 89.69 82 LEU A N 1
ATOM 587 C CA . LEU A 1 82 ? -1.403 -5.206 2.067 1.00 89.69 82 LEU A CA 1
ATOM 588 C C . LEU A 1 82 ? -2.553 -4.203 2.163 1.00 89.69 82 LEU A C 1
ATOM 590 O O . LEU A 1 82 ? -3.169 -4.075 3.210 1.00 89.69 82 LEU A O 1
ATOM 594 N N . CYS A 1 83 ? -2.896 -3.531 1.062 1.00 90.94 83 CYS A N 1
ATOM 595 C CA . CYS A 1 83 ? -3.976 -2.544 1.063 1.00 90.94 83 CYS A CA 1
ATOM 596 C C . CYS A 1 83 ? -5.301 -3.148 1.551 1.00 90.94 83 CYS A C 1
ATOM 598 O O . CYS A 1 83 ? -6.022 -2.495 2.302 1.00 90.94 83 CYS A O 1
ATOM 600 N N . ARG A 1 84 ? -5.598 -4.393 1.154 1.00 91.06 84 ARG A N 1
ATOM 601 C CA . ARG A 1 84 ? -6.788 -5.125 1.594 1.00 91.06 84 ARG A CA 1
ATOM 602 C C . ARG A 1 84 ? -6.717 -5.450 3.082 1.00 91.06 84 ARG A C 1
ATOM 604 O O . ARG A 1 84 ? -7.680 -5.171 3.782 1.00 91.06 84 ARG A O 1
ATOM 611 N N . ALA A 1 85 ? -5.576 -5.949 3.557 1.00 90.62 85 ALA A N 1
ATOM 612 C CA . ALA A 1 85 ? -5.373 -6.256 4.972 1.00 90.62 85 ALA A CA 1
ATOM 613 C C . ALA A 1 85 ? -5.638 -5.030 5.865 1.00 90.62 85 ALA A C 1
ATOM 615 O O . ALA A 1 85 ? -6.399 -5.119 6.818 1.00 90.62 85 ALA A O 1
ATOM 616 N N . PHE A 1 86 ? -5.109 -3.849 5.520 1.00 92.19 86 PHE A N 1
ATOM 617 C CA . PHE A 1 86 ? -5.401 -2.621 6.279 1.00 92.19 86 PHE A CA 1
ATOM 618 C C . PHE A 1 86 ? -6.870 -2.177 6.161 1.00 92.19 86 PHE A C 1
ATOM 620 O O . PHE A 1 86 ? -7.442 -1.701 7.144 1.00 92.19 86 PHE A O 1
ATOM 627 N N . ALA A 1 87 ? -7.493 -2.342 4.989 1.00 90.12 87 ALA A N 1
ATOM 628 C CA . ALA A 1 87 ? -8.891 -1.969 4.778 1.00 90.12 87 ALA A CA 1
ATOM 629 C C . ALA A 1 87 ? -9.869 -2.795 5.634 1.00 90.12 87 ALA A C 1
ATOM 631 O O . ALA A 1 87 ? -10.895 -2.260 6.051 1.00 90.12 87 ALA A O 1
ATOM 632 N N . GLU A 1 88 ? -9.547 -4.057 5.942 1.00 90.62 88 GLU A N 1
ATOM 633 C CA . GLU A 1 88 ? -10.344 -4.908 6.844 1.00 90.62 88 GLU A CA 1
ATOM 634 C C . GLU A 1 88 ? -10.430 -4.344 8.271 1.00 90.62 88 GLU A C 1
ATOM 636 O O . GLU A 1 88 ? -11.433 -4.546 8.953 1.00 90.62 88 GLU A O 1
ATOM 641 N N . PHE A 1 89 ? -9.431 -3.562 8.685 1.00 90.81 89 PHE A N 1
ATOM 642 C CA . PHE A 1 89 ? -9.399 -2.854 9.967 1.00 90.81 89 PHE A CA 1
ATOM 643 C C . PHE A 1 89 ? -9.799 -1.375 9.850 1.00 90.81 89 PHE A C 1
ATOM 645 O O . PHE A 1 89 ? -9.488 -0.579 10.734 1.00 90.81 89 PHE A O 1
ATOM 652 N N . GLU A 1 90 ? -10.451 -0.986 8.749 1.00 89.06 90 GLU A N 1
ATOM 653 C CA . GLU A 1 90 ? -10.882 0.393 8.467 1.00 89.06 90 GLU A CA 1
ATOM 654 C C . GLU A 1 90 ? -9.720 1.408 8.451 1.00 89.06 90 GLU A C 1
ATOM 656 O O . GLU A 1 90 ? -9.894 2.602 8.708 1.00 89.06 90 GLU A O 1
ATOM 661 N N . CYS A 1 91 ? -8.515 0.939 8.115 1.00 90.00 91 CYS A N 1
ATOM 662 C CA . CYS A 1 91 ? -7.296 1.736 8.079 1.00 90.00 91 CYS A CA 1
ATOM 663 C C . CYS A 1 91 ? -6.847 1.979 6.636 1.00 90.00 91 CYS A C 1
ATOM 665 O O . CYS A 1 91 ? -6.853 1.079 5.799 1.00 90.00 91 CYS A O 1
ATOM 667 N N . VAL A 1 92 ? -6.399 3.201 6.339 1.00 89.62 92 VAL A N 1
ATOM 668 C CA . VAL A 1 92 ? -5.825 3.530 5.026 1.00 89.62 92 VAL A CA 1
ATOM 669 C C . VAL A 1 92 ? -4.298 3.519 5.144 1.00 89.62 92 VAL A C 1
ATOM 671 O O . VAL A 1 92 ? -3.745 4.355 5.871 1.00 89.62 92 VAL A O 1
ATOM 674 N N . PRO A 1 93 ? -3.591 2.595 4.472 1.00 92.31 93 PRO A N 1
ATOM 675 C CA . PRO A 1 93 ? -2.137 2.560 4.505 1.00 92.31 93 PRO A CA 1
ATOM 676 C C . PRO A 1 93 ? -1.546 3.649 3.604 1.00 92.31 93 PRO A C 1
ATOM 678 O O . PRO A 1 93 ? -1.947 3.826 2.453 1.00 92.31 93 PRO A O 1
ATOM 681 N N . ARG A 1 94 ? -0.546 4.364 4.119 1.00 92.12 94 ARG A N 1
ATOM 682 C CA . ARG A 1 94 ? 0.318 5.276 3.363 1.00 92.12 94 ARG A CA 1
ATOM 683 C C . ARG A 1 94 ? 1.683 4.634 3.221 1.00 92.12 94 ARG A C 1
ATOM 685 O O . ARG A 1 94 ? 2.382 4.442 4.213 1.00 92.12 94 ARG A O 1
ATOM 692 N N . ILE A 1 95 ? 2.067 4.290 2.002 1.00 93.50 95 ILE A N 1
ATOM 693 C CA . ILE A 1 95 ? 3.335 3.600 1.770 1.00 93.50 95 ILE A CA 1
ATOM 694 C C . ILE A 1 95 ? 4.402 4.664 1.560 1.00 93.50 95 ILE A C 1
ATOM 696 O O . ILE A 1 95 ? 4.354 5.422 0.597 1.00 93.50 95 ILE A O 1
ATOM 700 N N . ARG A 1 96 ? 5.344 4.733 2.498 1.00 93.75 96 ARG A N 1
ATOM 701 C CA . ARG A 1 96 ? 6.412 5.741 2.531 1.00 93.75 96 ARG A CA 1
ATOM 702 C C . ARG A 1 96 ? 7.637 5.333 1.736 1.00 93.75 96 ARG A C 1
ATOM 704 O O . ARG A 1 96 ? 8.430 6.181 1.360 1.00 93.75 96 ARG A O 1
ATOM 711 N N . ARG A 1 97 ? 7.834 4.030 1.555 1.00 92.75 97 ARG A N 1
ATOM 712 C CA . ARG A 1 97 ? 8.966 3.477 0.818 1.00 92.75 97 ARG A CA 1
ATOM 713 C C . ARG A 1 97 ? 8.676 2.037 0.435 1.00 92.75 97 ARG A C 1
ATOM 715 O O . ARG A 1 97 ? 8.040 1.312 1.197 1.00 92.75 97 ARG A O 1
ATOM 722 N N . ALA A 1 98 ? 9.199 1.630 -0.711 1.00 92.31 98 ALA A N 1
ATOM 723 C CA . ALA A 1 98 ? 9.330 0.235 -1.097 1.00 92.31 98 ALA A CA 1
ATOM 724 C C . ALA A 1 98 ? 10.603 0.059 -1.936 1.00 92.31 98 ALA A C 1
ATOM 726 O O . ALA A 1 98 ? 10.887 0.883 -2.811 1.00 92.31 98 ALA A O 1
ATOM 727 N N . ASP A 1 99 ? 11.372 -0.992 -1.664 1.00 87.44 99 ASP A N 1
ATOM 728 C CA . ASP A 1 99 ? 12.632 -1.289 -2.368 1.00 87.44 99 ASP A CA 1
ATOM 729 C C . ASP A 1 99 ? 12.810 -2.770 -2.738 1.00 87.44 99 ASP A C 1
ATOM 731 O O . ASP A 1 99 ? 13.868 -3.173 -3.217 1.00 87.44 99 ASP A O 1
ATOM 735 N N . GLY A 1 100 ? 11.759 -3.573 -2.564 1.00 82.38 100 GLY A N 1
ATOM 736 C CA . GLY A 1 100 ? 11.746 -4.999 -2.887 1.00 82.38 100 GLY A CA 1
ATOM 737 C C . GLY A 1 100 ? 12.220 -5.911 -1.754 1.00 82.38 100 GLY A C 1
ATOM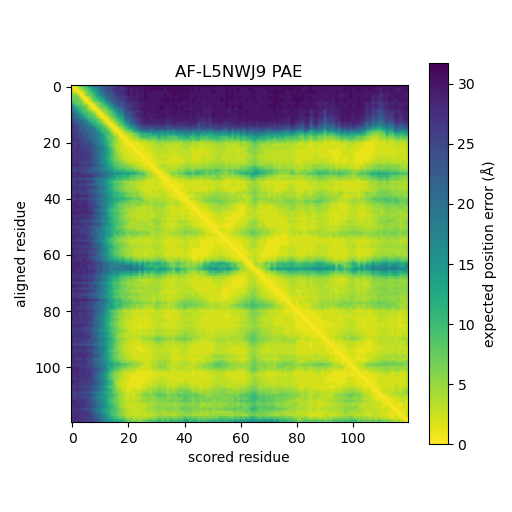 738 O O . GLY A 1 100 ? 11.954 -7.109 -1.807 1.00 82.38 100 GLY A O 1
ATOM 739 N N . GLU A 1 101 ? 12.861 -5.366 -0.716 1.00 86.69 101 GLU A N 1
ATOM 740 C CA . GLU A 1 101 ? 13.139 -6.098 0.525 1.00 86.69 101 GLU A CA 1
ATOM 741 C C . GLU A 1 101 ? 12.076 -5.788 1.573 1.00 86.69 101 GLU A C 1
ATOM 743 O O . GLU A 1 101 ? 11.528 -6.701 2.192 1.00 86.69 101 GLU A O 1
ATOM 748 N N . CYS A 1 102 ? 11.736 -4.508 1.730 1.00 91.75 102 CYS A N 1
ATOM 749 C CA . CYS A 1 102 ? 10.711 -4.077 2.664 1.00 91.75 102 CYS A CA 1
ATOM 750 C C . CYS A 1 102 ? 9.773 -3.026 2.066 1.00 91.75 102 CYS A C 1
ATOM 752 O O . CYS A 1 102 ? 10.083 -2.305 1.112 1.00 91.75 102 CYS A O 1
ATOM 754 N N . ILE A 1 103 ? 8.586 -2.949 2.661 1.00 93.12 103 ILE A N 1
ATOM 755 C CA . ILE A 1 103 ? 7.585 -1.920 2.419 1.00 93.12 103 ILE A CA 1
ATOM 756 C C . ILE A 1 103 ? 7.356 -1.206 3.746 1.00 93.12 103 ILE A C 1
ATOM 758 O O . ILE A 1 103 ? 6.943 -1.819 4.730 1.00 93.12 103 ILE A O 1
ATOM 762 N N . VAL A 1 104 ? 7.623 0.098 3.772 1.00 95.19 104 VAL A N 1
ATOM 763 C CA . VAL A 1 104 ? 7.389 0.939 4.947 1.00 95.19 104 VAL A CA 1
ATOM 764 C C . VAL A 1 104 ? 5.994 1.532 4.847 1.00 95.19 104 VAL A C 1
ATOM 766 O O . VAL A 1 104 ? 5.710 2.320 3.940 1.00 95.19 104 VAL A O 1
ATOM 769 N N . VAL A 1 105 ? 5.127 1.169 5.787 1.00 95.12 105 VAL A N 1
ATOM 770 C CA . VAL A 1 105 ? 3.726 1.585 5.819 1.00 95.12 105 VAL A CA 1
ATOM 771 C C . VAL A 1 105 ? 3.459 2.426 7.054 1.00 95.12 105 VAL A C 1
ATOM 773 O O . VAL A 1 105 ? 3.731 2.019 8.178 1.00 95.12 105 VAL A O 1
ATOM 776 N N . GLU A 1 106 ? 2.879 3.596 6.840 1.00 95.25 106 GLU A N 1
ATOM 777 C CA . GLU A 1 106 ? 2.318 4.441 7.881 1.00 95.25 106 GLU A CA 1
ATOM 778 C C . GLU A 1 106 ? 0.793 4.340 7.848 1.00 95.25 106 GLU A C 1
ATOM 780 O O . GLU A 1 106 ? 0.176 4.437 6.788 1.00 95.25 106 GLU A O 1
ATOM 785 N N . THR A 1 107 ? 0.158 4.192 9.004 1.00 93.94 107 THR A N 1
ATOM 786 C CA . THR A 1 107 ? -1.298 4.284 9.108 1.00 93.94 107 THR A CA 1
ATOM 787 C C . THR A 1 107 ? -1.727 4.917 10.426 1.00 93.94 107 THR A C 1
ATOM 789 O O . THR A 1 107 ? -0.919 5.123 11.336 1.00 93.94 107 THR A O 1
ATOM 792 N N . TYR A 1 108 ? -3.011 5.246 10.512 1.00 92.62 108 TYR A N 1
ATOM 793 C CA . TYR A 1 108 ? -3.632 5.821 11.694 1.00 92.62 108 TYR A CA 1
ATOM 794 C C . TYR A 1 108 ? -4.754 4.910 12.160 1.00 92.62 108 TYR A C 1
ATOM 796 O O . TYR A 1 108 ? -5.598 4.514 11.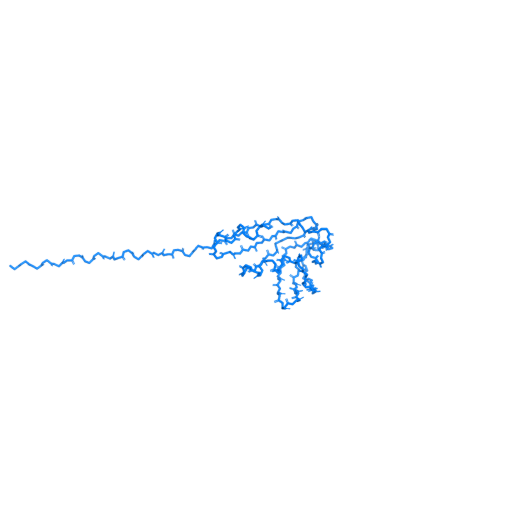363 1.00 92.62 108 TYR A O 1
ATOM 804 N N . LEU A 1 109 ? -4.756 4.609 13.453 1.00 89.69 109 LEU A N 1
ATOM 805 C CA . LEU A 1 109 ? -5.701 3.690 14.070 1.00 89.69 109 LEU A CA 1
ATOM 806 C C . LEU A 1 109 ? -6.675 4.446 14.967 1.00 89.69 109 LEU A C 1
ATOM 808 O O . LEU A 1 109 ? -6.315 5.440 15.605 1.00 89.69 109 LEU A O 1
ATOM 812 N N . SER A 1 110 ? -7.895 3.927 15.064 1.00 86.19 110 SER A N 1
ATOM 813 C CA . SER A 1 110 ? -8.902 4.433 15.998 1.00 86.19 110 SER A CA 1
ATOM 814 C C . SER A 1 110 ? -8.688 3.926 17.428 1.00 86.19 110 SER A C 1
ATOM 816 O O . SER A 1 110 ? -9.002 4.642 18.375 1.00 86.19 110 SER A O 1
ATOM 818 N N . ASP A 1 111 ? -8.134 2.719 17.595 1.00 86.38 111 ASP A N 1
ATOM 819 C CA . ASP A 1 111 ? -7.888 2.088 18.897 1.00 86.38 111 ASP A CA 1
ATOM 820 C C . ASP A 1 111 ? -6.573 1.289 18.879 1.00 86.38 111 ASP A C 1
ATOM 822 O O . ASP A 1 111 ? -6.157 0.742 17.859 1.00 86.38 111 ASP A O 1
ATOM 826 N N . ARG A 1 112 ? -5.915 1.201 20.037 1.00 87.25 112 ARG A N 1
ATOM 827 C CA . ARG A 1 112 ? -4.707 0.405 20.253 1.00 87.25 112 ARG A CA 1
ATOM 828 C C . ARG A 1 112 ? -4.981 -1.102 20.195 1.00 87.25 112 ARG A C 1
ATOM 830 O O . ARG A 1 112 ? -4.053 -1.850 19.901 1.00 87.25 112 ARG A O 1
ATOM 837 N N . ALA A 1 113 ? -6.207 -1.548 20.474 1.00 87.75 113 ALA A N 1
ATOM 838 C CA . ALA A 1 113 ? -6.592 -2.958 20.385 1.00 87.75 113 ALA A CA 1
ATOM 839 C C . ALA A 1 113 ? -6.377 -3.532 18.972 1.00 87.75 113 ALA A C 1
ATOM 841 O O . ALA A 1 113 ? -5.888 -4.650 18.847 1.00 87.75 113 ALA A O 1
ATOM 842 N N . VAL A 1 114 ? -6.616 -2.716 17.938 1.00 88.56 114 VAL A N 1
ATOM 843 C CA . VAL A 1 114 ? -6.461 -3.076 16.517 1.00 88.56 114 VAL A CA 1
ATOM 844 C C . VAL A 1 114 ? -5.016 -3.431 16.154 1.00 88.56 114 VAL A C 1
ATOM 846 O O . VAL A 1 114 ? -4.791 -4.185 15.218 1.00 88.56 114 VAL A O 1
ATOM 849 N N . ILE A 1 115 ? -4.020 -2.925 16.894 1.00 89.19 115 ILE A N 1
ATOM 850 C CA . ILE A 1 115 ? -2.603 -3.163 16.574 1.00 89.19 115 ILE A CA 1
ATOM 851 C C . ILE A 1 115 ? -2.277 -4.653 16.592 1.00 89.19 115 ILE A C 1
ATOM 853 O O . ILE A 1 115 ? -1.558 -5.101 15.712 1.00 89.19 115 ILE A O 1
ATOM 857 N N . THR A 1 116 ? -2.761 -5.390 17.597 1.00 86.56 116 THR A N 1
ATOM 858 C CA . THR A 1 116 ? -2.435 -6.817 17.740 1.00 86.56 116 THR A CA 1
ATOM 859 C C . THR A 1 116 ? -3.016 -7.605 16.577 1.00 86.56 116 THR A C 1
ATOM 861 O O . THR A 1 116 ? -2.283 -8.345 15.939 1.00 86.56 116 THR A O 1
ATOM 864 N N . ASP A 1 117 ? -4.287 -7.369 16.256 1.00 87.62 117 ASP A N 1
ATOM 865 C CA . ASP A 1 117 ? -4.987 -8.097 15.197 1.00 87.62 117 ASP A CA 1
ATOM 866 C C . ASP A 1 117 ? -4.430 -7.763 13.801 1.00 87.62 117 ASP A C 1
ATOM 868 O O . ASP A 1 117 ? -4.410 -8.614 12.923 1.00 87.62 117 ASP A O 1
ATOM 872 N N . LEU A 1 118 ? -3.945 -6.531 13.596 1.00 87.25 118 LEU A N 1
ATOM 873 C CA . LEU A 1 118 ? -3.362 -6.080 12.328 1.00 87.25 118 LEU A CA 1
ATOM 874 C C . LEU A 1 118 ? -1.981 -6.693 12.033 1.00 87.25 118 LEU A C 1
ATOM 876 O O . LEU A 1 118 ? -1.574 -6.730 10.873 1.00 87.25 118 LEU A O 1
ATOM 880 N N . VAL A 1 119 ? -1.227 -7.096 13.063 1.00 85.62 119 VAL A N 1
ATOM 881 C CA . VAL A 1 119 ? 0.138 -7.637 12.904 1.00 85.62 119 VAL A CA 1
ATOM 882 C C . VAL A 1 119 ? 0.217 -9.163 13.009 1.00 85.62 119 VAL A C 1
ATOM 884 O O . VAL A 1 119 ? 1.321 -9.702 12.897 1.00 85.62 119 VAL A O 1
ATOM 887 N N . GLU A 1 120 ? -0.906 -9.843 13.253 1.00 76.75 120 GLU A N 1
ATOM 888 C CA . GLU A 1 120 ? -1.018 -11.312 13.206 1.00 76.75 120 GLU A CA 1
ATOM 889 C C . GLU A 1 120 ? -1.200 -11.834 11.773 1.00 76.75 120 GLU A C 1
ATOM 891 O O . GLU A 1 120 ? -0.600 -12.897 11.478 1.00 76.75 120 GLU A O 1
#

Secondary structure (DSSP, 8-state):
--------------------EEEEEEE---TT---GGGS-SS-EEEEEEEEETTEEEEEEEEEETTEEEEEEEEEE--TT-HHHHHHHTT---EEEEE-SS-EEEEEEES-TTHHHHHH-

Mean predicted aligned error: 9.11 Å

Nearest PDB structures (foldseek):
  4wpy-assembly1_A-2  TM=6.486E-01  e=2.829E-01  Mycobacterium tuberculosis H37Rv
  4i6s-assembly1_C  TM=7.098E-01  e=4.422E-01  Ralstonia solanacearum
  3qkg-assembly1_A  TM=3.638E-01  e=2.829E-01  Homo sapiens
  2ltj-assembly1_A  TM=2.115E-01  e=1.596E+00  Streptococcus pneumoniae
  2fk9-assembly1_A  TM=3.078E-01  e=3.119E+00  Homo sapiens

Radius of gyration: 22.55 Å; Cα contacts (8 Å, |Δi|>4): 206; chains: 1; bounding box: 48×54×69 Å

pLDDT: mean 84.47, std 13.92, range [39.16, 95.56]